Protein AF-A0A4Y9M2V2-F1 (afdb_monomer_lite)

Secondary structure (DSSP, 8-state):
--HHHHHHHHHHHHHHHHHH---GGGTT--GGGG----TT---

Radius of gyration: 13.86 Å; chains: 1; bounding box: 33×32×25 Å

Structure (mmCIF, N/CA/C/O backbone):
data_AF-A0A4Y9M2V2-F1
#
_entry.id   AF-A0A4Y9M2V2-F1
#
loop_
_atom_site.group_PDB
_atom_site.id
_atom_site.type_symbol
_atom_site.label_atom_id
_atom_site.label_alt_id
_atom_site.label_comp_id
_atom_site.label_asym_id
_atom_site.label_entity_id
_atom_site.label_seq_id
_atom_site.pdbx_PDB_ins_code
_atom_site.Cartn_x
_atom_site.Cartn_y
_atom_site.Cartn_z
_atom_site.occupancy
_atom_site.B_iso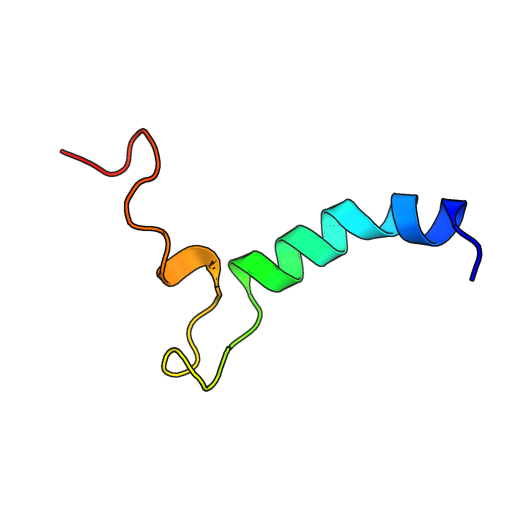_or_equiv
_atom_site.auth_seq_id
_atom_site.auth_comp_id
_atom_site.auth_asym_id
_atom_site.auth_atom_id
_atom_site.pdbx_PDB_model_num
ATOM 1 N N . THR A 1 1 ? 15.573 -11.372 -7.656 1.00 75.81 1 THR A N 1
ATOM 2 C CA . THR A 1 1 ? 14.887 -10.090 -7.919 1.00 75.81 1 THR A CA 1
ATOM 3 C C . THR A 1 1 ? 15.924 -8.993 -7.904 1.00 75.81 1 THR A C 1
ATOM 5 O O . THR A 1 1 ? 16.657 -8.927 -6.922 1.00 75.81 1 THR A O 1
ATOM 8 N N . SER A 1 2 ? 16.063 -8.205 -8.973 1.00 96.88 2 SER A N 1
ATOM 9 C CA . SER A 1 2 ? 17.006 -7.077 -8.986 1.00 96.88 2 SER A CA 1
ATOM 10 C C . SER A 1 2 ? 16.390 -5.822 -8.351 1.00 96.88 2 SER A C 1
ATOM 12 O O . SER A 1 2 ? 15.172 -5.725 -8.182 1.00 96.88 2 SER A O 1
ATOM 14 N N . GLU A 1 3 ? 17.225 -4.839 -8.013 1.00 97.50 3 GLU A N 1
ATOM 15 C CA . GLU A 1 3 ? 16.758 -3.517 -7.573 1.00 97.50 3 GLU A CA 1
ATOM 16 C C . GLU A 1 3 ? 15.935 -2.815 -8.666 1.00 97.50 3 GLU A C 1
ATOM 18 O O . GLU A 1 3 ? 14.924 -2.176 -8.370 1.00 97.50 3 GLU A O 1
ATOM 23 N N . THR A 1 4 ? 16.329 -2.977 -9.932 1.00 98.19 4 THR A N 1
ATOM 24 C CA . THR A 1 4 ? 15.606 -2.443 -11.093 1.00 98.19 4 THR A CA 1
ATOM 25 C C . THR A 1 4 ? 14.190 -3.009 -11.171 1.00 98.19 4 THR A C 1
ATOM 27 O O . THR A 1 4 ? 13.232 -2.242 -11.268 1.00 98.19 4 THR A O 1
ATOM 30 N N . ASP A 1 5 ? 14.038 -4.329 -11.035 1.00 97.75 5 ASP A N 1
ATOM 31 C CA . ASP A 1 5 ? 12.722 -4.984 -11.070 1.00 97.75 5 ASP A CA 1
ATOM 32 C C . ASP A 1 5 ? 11.837 -4.507 -9.913 1.00 97.75 5 ASP A C 1
ATOM 34 O O . ASP A 1 5 ? 10.647 -4.236 -10.082 1.00 97.75 5 ASP A O 1
ATOM 38 N N . ARG A 1 6 ? 12.427 -4.346 -8.722 1.00 97.06 6 ARG A N 1
ATOM 39 C CA . ARG A 1 6 ? 11.716 -3.855 -7.538 1.00 97.06 6 ARG A CA 1
ATOM 40 C C . ARG A 1 6 ? 11.212 -2.425 -7.738 1.00 97.06 6 ARG A C 1
ATOM 42 O O . ARG A 1 6 ? 10.085 -2.122 -7.353 1.00 97.06 6 ARG A O 1
ATOM 49 N N . ARG A 1 7 ? 12.020 -1.551 -8.348 1.00 97.88 7 ARG A N 1
ATOM 50 C CA . ARG A 1 7 ? 11.627 -0.168 -8.671 1.00 97.88 7 ARG A CA 1
ATOM 51 C C . ARG A 1 7 ? 10.510 -0.121 -9.703 1.00 97.88 7 ARG A C 1
ATOM 53 O O . ARG A 1 7 ? 9.580 0.657 -9.523 1.00 97.88 7 ARG A O 1
ATOM 60 N N . ALA A 1 8 ? 10.573 -0.969 -10.727 1.00 98.06 8 ALA A N 1
ATOM 61 C CA . ALA A 1 8 ? 9.525 -1.061 -11.739 1.00 98.06 8 ALA A CA 1
ATOM 62 C C . ALA A 1 8 ? 8.177 -1.505 -11.137 1.00 98.06 8 ALA A C 1
ATOM 64 O O . ALA A 1 8 ? 7.133 -0.967 -11.496 1.00 98.06 8 ALA A O 1
ATOM 65 N N . ALA A 1 9 ? 8.193 -2.431 -10.174 1.00 97.81 9 ALA A N 1
ATOM 66 C CA . ALA A 1 9 ? 6.982 -2.916 -9.507 1.00 97.81 9 ALA A CA 1
ATOM 67 C C . ALA A 1 9 ? 6.435 -1.968 -8.419 1.00 97.81 9 ALA A C 1
ATOM 69 O O . ALA A 1 9 ? 5.263 -2.064 -8.040 1.00 97.81 9 ALA A O 1
ATOM 70 N N . PHE A 1 10 ? 7.267 -1.064 -7.892 1.00 97.75 10 PHE A N 1
ATOM 71 C CA . PHE A 1 10 ? 6.939 -0.270 -6.706 1.00 97.75 10 PHE A CA 1
ATOM 72 C C . PHE A 1 10 ? 5.678 0.602 -6.845 1.00 97.75 10 PHE A C 1
ATOM 74 O O . PHE A 1 10 ? 4.867 0.572 -5.918 1.00 97.75 10 PHE A O 1
ATOM 81 N N . PRO A 1 11 ? 5.432 1.324 -7.959 1.00 98.44 11 PRO A N 1
ATOM 82 C CA . PRO A 1 11 ? 4.246 2.175 -8.075 1.00 98.44 11 PRO A CA 1
ATOM 83 C C . PRO A 1 11 ? 2.926 1.400 -7.953 1.00 98.44 11 PRO A C 1
ATOM 85 O O . PRO A 1 11 ? 2.040 1.795 -7.195 1.00 98.44 11 PRO A O 1
ATOM 88 N N . ALA A 1 12 ? 2.812 0.262 -8.645 1.00 98.12 12 ALA A N 1
ATOM 89 C CA . ALA A 1 12 ? 1.614 -0.576 -8.604 1.00 98.12 12 ALA A CA 1
ATOM 90 C C . ALA A 1 12 ? 1.407 -1.199 -7.215 1.00 98.12 12 ALA A C 1
ATOM 92 O O . ALA A 1 12 ? 0.291 -1.214 -6.688 1.00 98.12 12 ALA A O 1
ATOM 93 N N . TRP A 1 13 ? 2.496 -1.663 -6.594 1.00 98.12 13 TRP A N 1
ATOM 94 C CA . TRP A 1 13 ? 2.451 -2.198 -5.237 1.00 98.12 13 TRP A CA 1
ATOM 95 C C . TRP A 1 13 ? 2.001 -1.141 -4.221 1.00 98.12 13 TRP A C 1
ATOM 97 O O . TRP A 1 13 ? 1.118 -1.414 -3.409 1.00 98.12 13 TRP A O 1
ATOM 107 N N . LEU A 1 14 ? 2.550 0.075 -4.301 1.00 98.00 14 LEU A N 1
ATOM 108 C CA . LEU A 1 14 ? 2.221 1.172 -3.394 1.00 98.00 14 LEU A CA 1
ATOM 109 C C . LEU A 1 14 ? 0.737 1.553 -3.486 1.00 98.00 14 LEU A C 1
ATOM 111 O O . LEU A 1 14 ? 0.088 1.737 -2.456 1.00 98.00 14 LEU A O 1
ATOM 115 N N . HIS A 1 15 ? 0.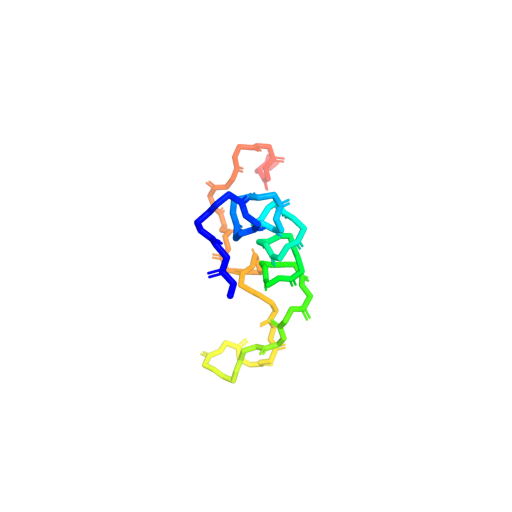181 1.616 -4.701 1.00 97.62 15 HIS A N 1
ATOM 116 C CA . HIS A 1 15 ? -1.245 1.867 -4.905 1.00 97.62 15 HIS A CA 1
ATOM 117 C C . HIS A 1 15 ? -2.114 0.758 -4.290 1.00 97.62 15 HIS A C 1
ATOM 119 O O . HIS A 1 15 ? -3.039 1.039 -3.529 1.00 97.62 15 HIS A O 1
ATOM 125 N N . SER A 1 16 ? -1.787 -0.510 -4.555 1.00 98.12 16 SER A N 1
ATOM 126 C CA . SER A 1 16 ? -2.519 -1.645 -3.981 1.00 98.12 16 SER A CA 1
ATOM 127 C C . SER A 1 16 ? -2.496 -1.624 -2.448 1.00 98.12 16 SER A C 1
ATOM 129 O O . SER A 1 16 ? -3.541 -1.705 -1.800 1.00 98.12 16 SER A O 1
ATOM 131 N N . TYR A 1 17 ? -1.315 -1.415 -1.865 1.00 97.44 17 TYR A N 1
ATOM 132 C CA . TYR A 1 17 ? -1.136 -1.357 -0.420 1.00 97.44 17 TYR A CA 1
ATOM 133 C C . TYR A 1 17 ? -1.935 -0.212 0.214 1.00 97.44 17 TYR A C 1
ATOM 135 O O . TYR A 1 17 ? -2.711 -0.446 1.136 1.00 97.44 17 TYR A O 1
ATOM 143 N N . ASN A 1 18 ? -1.787 1.013 -0.296 1.00 96.38 18 ASN A N 1
ATOM 144 C CA . ASN A 1 18 ? -2.396 2.193 0.317 1.00 96.38 18 ASN A CA 1
ATOM 145 C C . ASN A 1 18 ? -3.918 2.255 0.156 1.00 96.38 18 ASN A C 1
ATOM 147 O O . ASN A 1 18 ? -4.583 2.799 1.037 1.00 96.38 18 ASN A O 1
ATOM 151 N N . HIS A 1 19 ? -4.464 1.724 -0.942 1.00 95.69 19 HIS A N 1
ATOM 152 C CA . HIS A 1 19 ? -5.881 1.893 -1.276 1.00 95.69 19 HIS A CA 1
ATOM 153 C C . HIS A 1 19 ? -6.741 0.654 -1.028 1.00 95.69 19 HIS A C 1
ATOM 155 O O . HIS A 1 19 ? 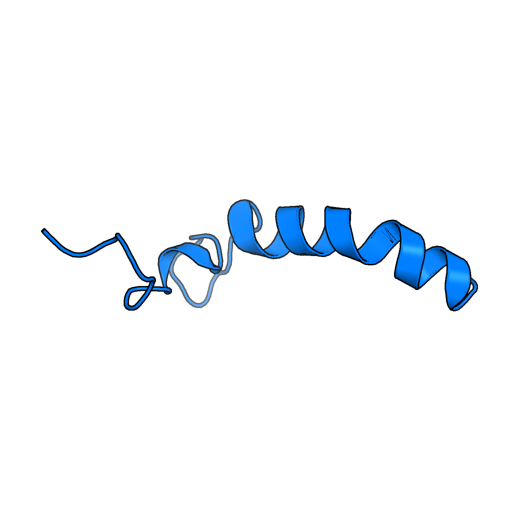-7.943 0.802 -0.830 1.00 95.69 19 HIS A O 1
ATOM 161 N N . HIS A 1 20 ? -6.161 -0.548 -1.010 1.00 96.75 20 HIS A N 1
ATOM 162 C CA . HIS A 1 20 ? -6.953 -1.783 -1.016 1.00 96.75 20 HIS A CA 1
ATOM 163 C C . HIS A 1 20 ? -6.637 -2.731 0.137 1.00 96.75 20 HIS A C 1
ATOM 165 O O . HIS A 1 20 ? -7.486 -3.541 0.506 1.00 96.75 20 HIS A O 1
ATOM 171 N N . ARG A 1 21 ? -5.432 -2.672 0.716 1.00 96.81 21 ARG A N 1
ATOM 172 C CA . ARG A 1 21 ? -5.023 -3.657 1.720 1.00 96.81 21 ARG A CA 1
ATOM 173 C C . ARG A 1 21 ? -5.696 -3.386 3.069 1.00 96.81 21 ARG A C 1
ATOM 175 O O . ARG A 1 21 ? -5.423 -2.344 3.654 1.00 96.81 21 ARG A O 1
ATOM 182 N N . PRO A 1 22 ? -6.484 -4.318 3.628 1.00 97.06 22 PRO A N 1
ATOM 183 C CA . PRO A 1 22 ? -7.071 -4.139 4.951 1.00 97.06 22 PRO A CA 1
ATOM 184 C C . PRO A 1 22 ? -6.003 -4.224 6.050 1.00 97.06 22 PRO A C 1
ATOM 186 O O . PRO A 1 22 ? -5.120 -5.087 6.018 1.00 97.06 22 PRO A O 1
ATOM 189 N N . HIS A 1 23 ? -6.098 -3.349 7.053 1.00 96.06 23 HIS A N 1
ATOM 190 C CA . HIS A 1 23 ? -5.205 -3.334 8.213 1.00 96.06 23 HIS A CA 1
ATOM 191 C 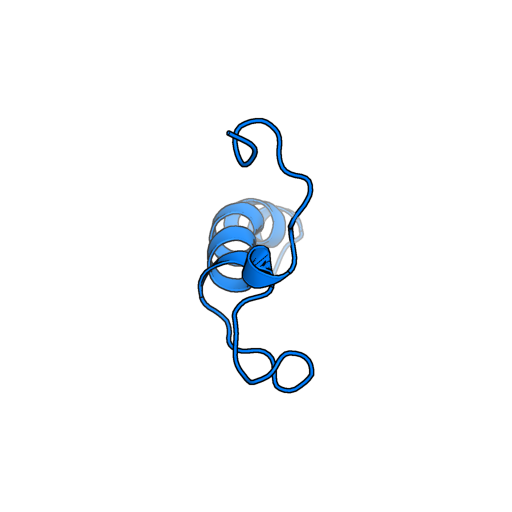C . HIS A 1 23 ? -5.964 -3.533 9.528 1.00 96.06 23 HIS A C 1
ATOM 193 O O . HIS A 1 23 ? -6.823 -2.735 9.897 1.00 96.06 23 HIS A O 1
ATOM 199 N N . THR A 1 24 ? -5.591 -4.565 10.290 1.00 96.31 24 THR A N 1
ATOM 200 C CA . THR A 1 24 ? -6.237 -4.927 11.567 1.00 96.31 24 THR A CA 1
ATOM 201 C C . THR A 1 24 ? -6.176 -3.808 12.608 1.00 96.31 24 THR A C 1
ATOM 203 O O . THR A 1 24 ? -7.169 -3.548 13.278 1.00 96.31 24 THR A O 1
ATOM 206 N N . GLY A 1 25 ? -5.056 -3.082 12.691 1.00 95.56 25 GLY A N 1
ATOM 207 C CA . GLY A 1 25 ? -4.882 -1.959 13.624 1.00 95.56 25 GLY A CA 1
ATOM 208 C C . GLY A 1 25 ? -5.782 -0.746 13.356 1.00 95.56 25 GLY A C 1
ATOM 209 O O . GLY A 1 25 ? -5.860 0.144 14.196 1.00 95.56 25 GLY A O 1
ATOM 210 N N . ILE A 1 26 ? -6.463 -0.702 12.207 1.00 95.00 26 ILE A N 1
ATOM 211 C CA . ILE A 1 26 ? -7.412 0.360 11.839 1.00 95.00 26 ILE A CA 1
ATOM 212 C C . ILE A 1 26 ? -8.770 -0.221 11.426 1.00 95.00 26 ILE A C 1
ATOM 214 O O . ILE A 1 26 ? -9.425 0.295 10.527 1.00 95.00 26 ILE A O 1
ATOM 218 N N . GLY A 1 27 ? -9.187 -1.320 12.060 1.00 96.69 27 GLY A N 1
ATOM 219 C CA . GLY A 1 27 ? -10.525 -1.890 11.866 1.00 96.69 27 GLY A CA 1
ATOM 220 C C . GLY A 1 27 ? -10.737 -2.577 10.515 1.00 96.69 27 GLY A C 1
ATOM 221 O O . GLY A 1 27 ? -11.869 -2.737 10.081 1.00 96.69 27 GLY A O 1
ATOM 222 N N . GLY A 1 28 ? -9.662 -2.973 9.831 1.00 97.00 28 GLY A N 1
ATOM 223 C CA . GLY A 1 28 ? -9.737 -3.594 8.507 1.00 97.00 28 GLY A CA 1
ATOM 224 C C . GLY A 1 28 ? -9.831 -2.593 7.355 1.00 97.00 28 GLY A C 1
ATOM 225 O O . GLY A 1 28 ? -9.933 -3.008 6.206 1.00 97.00 28 GLY A O 1
ATOM 226 N N . HIS A 1 29 ? -9.744 -1.290 7.624 1.00 96.81 29 HIS A N 1
ATOM 227 C CA . HIS A 1 29 ? -9.700 -0.277 6.574 1.00 96.81 29 HIS A CA 1
ATOM 228 C C . HIS A 1 29 ? -8.329 -0.219 5.880 1.00 96.81 29 HIS A C 1
ATOM 230 O O . HIS A 1 29 ? -7.323 -0.647 6.463 1.00 96.81 29 HIS A O 1
ATOM 236 N N . PRO A 1 30 ? -8.267 0.297 4.638 1.00 96.38 30 PRO A N 1
ATOM 237 C CA . PRO A 1 30 ? -7.002 0.567 3.975 1.00 96.38 30 PRO A CA 1
ATOM 238 C C . PRO A 1 30 ? -6.269 1.764 4.602 1.00 96.38 30 PRO A C 1
ATOM 240 O O . PRO A 1 30 ? -6.908 2.631 5.207 1.00 96.38 30 PRO A O 1
ATOM 243 N N . PRO A 1 31 ? -4.933 1.861 4.449 1.00 95.38 31 PRO A N 1
ATOM 244 C CA . PRO A 1 31 ? -4.136 2.933 5.046 1.00 95.38 31 PRO A CA 1
ATOM 245 C C . PRO A 1 31 ? -4.636 4.342 4.710 1.00 95.38 31 PRO A C 1
ATOM 247 O O . PRO A 1 31 ? -4.660 5.206 5.588 1.00 95.38 31 PRO A O 1
ATOM 250 N N . ILE A 1 32 ? -5.083 4.571 3.467 1.00 94.31 32 ILE A N 1
ATOM 251 C CA . ILE A 1 32 ? -5.571 5.883 3.022 1.00 94.31 32 ILE A CA 1
ATOM 252 C C . ILE A 1 32 ? -6.778 6.386 3.824 1.00 94.31 32 ILE A C 1
ATOM 254 O O . ILE A 1 32 ? -6.928 7.591 3.989 1.00 94.31 32 ILE A O 1
ATOM 258 N N . SER A 1 33 ? -7.592 5.499 4.408 1.00 93.44 33 SER A N 1
ATOM 259 C CA . SER A 1 33 ? -8.763 5.885 5.211 1.00 93.44 33 SER A CA 1
ATOM 260 C C . SER A 1 33 ? -8.417 6.668 6.482 1.00 93.44 33 SER A C 1
ATOM 262 O O . SER A 1 33 ? -9.306 7.208 7.132 1.00 93.44 33 SER A O 1
ATOM 264 N N . ARG A 1 34 ? -7.139 6.721 6.872 1.00 91.50 34 ARG A N 1
ATOM 265 C CA . ARG A 1 34 ? -6.657 7.479 8.036 1.00 91.50 34 ARG A CA 1
ATOM 266 C C . ARG A 1 34 ? -6.088 8.849 7.671 1.00 91.50 34 ARG A C 1
ATOM 268 O O . ARG A 1 34 ? -5.764 9.615 8.575 1.00 91.50 34 ARG A O 1
ATOM 275 N N . LEU A 1 35 ? -5.934 9.151 6.383 1.00 87.94 35 LEU A N 1
ATOM 276 C CA . LEU A 1 35 ? -5.443 10.443 5.923 1.00 87.94 35 LEU A CA 1
ATOM 277 C C . LEU A 1 35 ? -6.606 11.436 5.936 1.00 87.94 35 LEU A C 1
ATOM 279 O O . LEU A 1 35 ? -7.496 11.364 5.102 1.00 87.94 35 LEU A O 1
ATOM 283 N N . THR A 1 36 ? -6.605 12.336 6.916 1.00 79.56 36 THR A N 1
ATOM 284 C CA . THR A 1 36 ? -7.667 13.337 7.119 1.00 79.56 36 THR A CA 1
ATOM 285 C C . THR A 1 36 ? -7.234 14.761 6.782 1.00 79.56 36 THR A C 1
ATOM 287 O O . THR A 1 36 ? -8.057 15.665 6.849 1.00 79.56 36 THR A O 1
ATOM 290 N N . ASN A 1 37 ? -5.958 14.970 6.438 1.00 78.31 37 ASN A N 1
ATOM 291 C CA . ASN A 1 37 ? -5.375 16.267 6.076 1.00 78.31 37 ASN A CA 1
ATOM 292 C C . ASN A 1 37 ? -4.793 16.241 4.664 1.00 78.31 37 ASN A C 1
ATOM 294 O O . ASN A 1 37 ? -3.600 16.462 4.451 1.00 78.31 37 ASN A O 1
ATOM 298 N N . VAL A 1 38 ? -5.645 15.896 3.702 1.00 78.31 38 VAL A N 1
ATOM 299 C CA . VAL A 1 38 ? -5.304 15.919 2.281 1.00 78.31 38 VAL A CA 1
ATOM 300 C C . VAL A 1 38 ? -5.885 17.197 1.666 1.00 78.31 38 VAL A C 1
ATOM 302 O O . VAL A 1 38 ? -7.075 17.469 1.863 1.00 78.31 38 VAL A O 1
ATOM 305 N N . PRO A 1 39 ? -5.089 17.993 0.922 1.00 79.19 39 PRO A N 1
ATOM 306 C CA . PRO A 1 39 ? -5.608 19.149 0.195 1.00 79.19 39 PRO A CA 1
ATOM 307 C C . PRO A 1 39 ? -6.828 18.765 -0.656 1.00 79.19 39 PRO A C 1
ATOM 309 O O . PRO A 1 39 ? -6.783 17.779 -1.389 1.00 79.19 39 PRO A O 1
ATOM 312 N N . GLY A 1 40 ? -7.919 19.528 -0.546 1.00 73.31 40 GLY A N 1
ATOM 313 C CA . GLY A 1 40 ? -9.170 19.270 -1.274 1.00 73.31 40 GLY A CA 1
ATOM 314 C C . GLY A 1 40 ? -10.188 18.360 -0.570 1.00 73.31 40 GLY A C 1
ATOM 315 O O . GLY A 1 40 ? -11.227 18.082 -1.156 1.00 73.31 40 GLY A O 1
ATOM 316 N N . GLN A 1 41 ? -9.934 17.913 0.667 1.00 73.94 41 GLN A N 1
ATOM 317 C CA . GLN A 1 41 ? -10.907 17.140 1.464 1.00 73.94 41 GLN A CA 1
ATOM 318 C C . GLN A 1 41 ? -11.708 17.956 2.491 1.00 73.94 41 GLN A C 1
ATOM 320 O O . GLN A 1 41 ? -12.534 17.389 3.205 1.00 73.94 41 GLN A O 1
ATOM 325 N N . TYR A 1 42 ? -11.499 19.269 2.564 1.00 73.75 42 TYR A N 1
ATOM 326 C CA . TYR A 1 42 ? -12.260 20.167 3.435 1.00 73.75 42 TYR A CA 1
ATOM 327 C C . TYR A 1 42 ? -13.264 20.977 2.600 1.00 73.75 42 TYR A C 1
ATOM 329 O O . TYR A 1 42 ? -12.901 21.456 1.525 1.00 73.75 42 TYR A O 1
ATOM 337 N N . SER A 1 43 ? -14.511 21.090 3.074 1.00 72.75 43 SER A N 1
ATOM 338 C CA . SER A 1 43 ? -15.581 21.936 2.509 1.00 72.75 43 SER A CA 1
ATOM 339 C C . SER A 1 43 ? -15.821 23.160 3.379 1.00 72.75 43 SER A C 1
ATOM 341 O O . SER A 1 43 ? -15.727 23.004 4.617 1.00 72.75 43 SER A O 1
#

Sequence (43 aa):
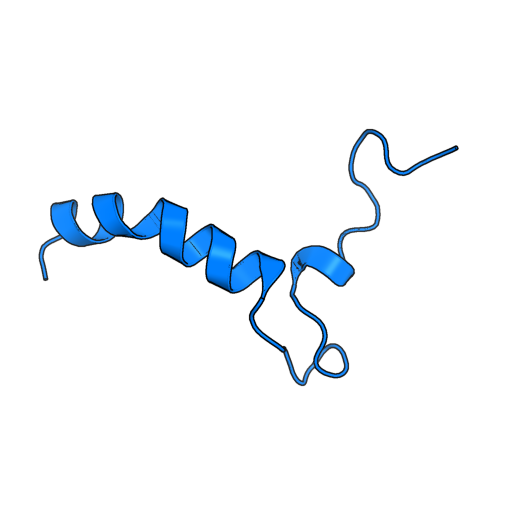TSETDRRAAFPAWLHSYNHHRPHTGIGGHPPISRLTNVPGQYS

Foldseek 3Di:
DDPVVCVVCVVVVVCCQQQPAFDVVVVGHHNVVPPPPDPPNDD

pLDDT: mean 92.2, std 8.57, range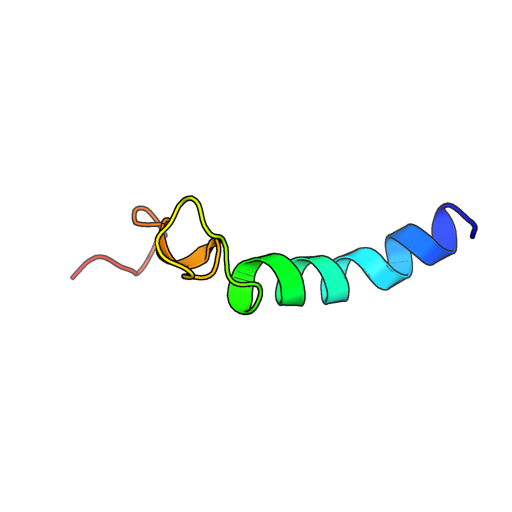 [72.75, 98.44]